Protein AF-A0A350M1P4-F1 (afdb_monomer_lite)

pLDDT: mean 88.61, std 11.08, range [45.41, 98.56]

Structure (mmCIF, N/CA/C/O backbone):
data_AF-A0A350M1P4-F1
#
_entry.id   AF-A0A350M1P4-F1
#
loop_
_atom_site.group_PDB
_atom_site.id
_atom_site.type_symbol
_atom_site.label_atom_id
_atom_site.label_alt_id
_atom_site.label_comp_id
_atom_site.label_asym_id
_atom_site.label_entity_id
_atom_site.label_seq_id
_atom_site.pdbx_PDB_ins_code
_atom_site.Cartn_x
_atom_site.Cartn_y
_atom_site.Cartn_z
_atom_site.occupancy
_atom_site.B_iso_or_equiv
_atom_site.auth_seq_id
_atom_site.auth_comp_id
_atom_site.auth_asym_id
_atom_site.auth_atom_id
_atom_site.pdbx_PDB_model_num
ATOM 1 N N . MET A 1 1 ? 15.632 -6.776 -37.056 1.00 67.50 1 MET A N 1
ATOM 2 C CA . MET A 1 1 ? 14.590 -5.962 -36.383 1.00 67.50 1 MET A CA 1
ATOM 3 C C . MET A 1 1 ? 13.930 -6.686 -35.204 1.00 67.50 1 MET A C 1
ATOM 5 O O . MET A 1 1 ? 13.922 -6.115 -34.126 1.00 67.50 1 MET A O 1
ATOM 9 N N . LYS A 1 2 ? 13.467 -7.943 -35.340 1.00 67.25 2 LYS A N 1
ATOM 10 C CA . LYS A 1 2 ? 12.842 -8.720 -34.238 1.00 67.25 2 LYS A CA 1
ATOM 11 C C . LYS A 1 2 ? 13.692 -8.813 -32.951 1.00 67.25 2 LYS A C 1
ATOM 13 O O . LYS A 1 2 ? 13.168 -8.578 -31.872 1.00 67.25 2 LYS A O 1
ATOM 18 N N . ASN A 1 3 ? 15.002 -9.051 -33.066 1.00 73.50 3 ASN A N 1
ATOM 19 C CA . ASN A 1 3 ? 15.900 -9.171 -31.902 1.00 73.50 3 ASN A CA 1
ATOM 20 C C . ASN A 1 3 ? 16.092 -7.850 -31.135 1.00 73.50 3 ASN A C 1
ATOM 22 O O . ASN A 1 3 ? 16.223 -7.868 -29.919 1.00 73.50 3 ASN A O 1
ATOM 26 N N . LEU A 1 4 ? 16.065 -6.708 -31.828 1.00 80.88 4 LEU A N 1
ATOM 27 C CA . LEU A 1 4 ? 16.188 -5.390 -31.197 1.00 80.88 4 LEU A CA 1
ATOM 28 C C . LEU A 1 4 ? 14.945 -5.063 -30.354 1.00 80.88 4 LEU A C 1
ATOM 30 O O . LEU A 1 4 ? 15.059 -4.525 -29.259 1.00 80.88 4 LEU A O 1
ATOM 34 N N . LEU A 1 5 ? 13.767 -5.452 -30.850 1.00 85.00 5 LEU A N 1
ATOM 35 C CA . LEU A 1 5 ? 12.487 -5.266 -30.168 1.00 85.00 5 LEU A CA 1
ATOM 36 C C . LEU A 1 5 ? 12.413 -6.116 -28.886 1.00 85.00 5 LEU A C 1
ATOM 38 O O . LEU A 1 5 ? 12.012 -5.618 -27.842 1.00 85.00 5 LEU A O 1
ATOM 42 N N . VAL A 1 6 ? 12.887 -7.366 -28.932 1.00 85.00 6 VAL A N 1
ATOM 43 C CA . VAL A 1 6 ? 12.955 -8.244 -27.748 1.00 85.00 6 VAL A CA 1
ATOM 44 C C . VAL A 1 6 ? 13.906 -7.688 -26.683 1.00 85.00 6 VAL A C 1
ATOM 46 O O . VAL A 1 6 ? 13.555 -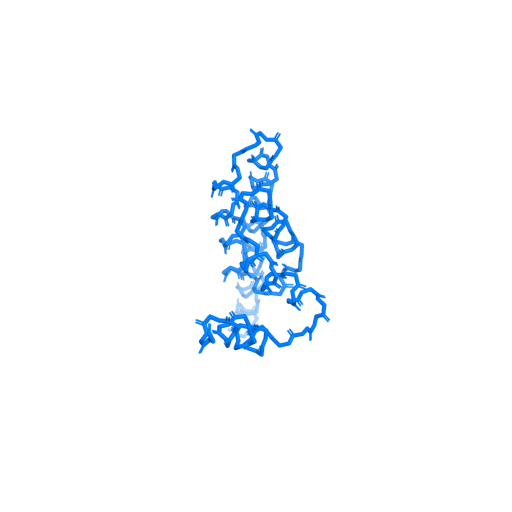7.666 -25.508 1.00 85.00 6 VAL A O 1
ATOM 49 N N . ILE A 1 7 ? 15.078 -7.181 -27.077 1.00 83.69 7 ILE A N 1
ATOM 50 C CA . ILE A 1 7 ? 16.028 -6.563 -26.139 1.00 83.69 7 ILE A CA 1
ATOM 51 C C . ILE A 1 7 ? 15.422 -5.306 -25.496 1.00 83.69 7 ILE A C 1
ATOM 53 O O . ILE A 1 7 ? 15.530 -5.133 -24.285 1.00 83.69 7 ILE A O 1
ATOM 57 N N . ALA A 1 8 ? 14.727 -4.465 -26.268 1.00 82.06 8 ALA A N 1
ATOM 58 C CA . ALA A 1 8 ? 14.047 -3.285 -25.736 1.00 82.06 8 ALA A CA 1
ATOM 59 C C . ALA A 1 8 ? 12.943 -3.643 -24.722 1.00 82.06 8 ALA A C 1
ATOM 61 O O . ALA A 1 8 ? 12.824 -2.982 -23.692 1.00 82.06 8 ALA A O 1
ATOM 62 N N . LEU A 1 9 ? 12.177 -4.715 -24.959 1.00 83.31 9 LEU A N 1
ATOM 63 C CA . LEU A 1 9 ? 11.171 -5.212 -24.009 1.00 83.31 9 LEU A CA 1
ATOM 64 C C . LEU A 1 9 ? 11.802 -5.731 -22.710 1.00 83.31 9 LEU A C 1
ATOM 66 O O . LEU A 1 9 ? 11.300 -5.462 -21.623 1.00 83.31 9 LEU A O 1
ATOM 70 N N . ILE A 1 10 ? 12.931 -6.435 -22.803 1.00 80.12 10 ILE A N 1
ATOM 71 C CA . ILE A 1 10 ? 13.646 -6.916 -21.615 1.00 80.12 10 ILE A CA 1
ATOM 72 C C . ILE A 1 10 ? 14.178 -5.729 -20.804 1.00 80.12 10 ILE A C 1
ATOM 74 O O . ILE A 1 10 ? 13.935 -5.666 -19.602 1.00 80.12 10 ILE A O 1
ATOM 78 N N . LEU A 1 11 ? 14.830 -4.759 -21.452 1.00 76.31 11 LEU A N 1
ATOM 79 C CA . LEU A 1 11 ? 15.383 -3.574 -20.787 1.00 76.31 11 LEU A CA 1
ATOM 80 C C . LEU A 1 11 ? 14.303 -2.703 -20.142 1.00 76.31 11 LEU A C 1
ATOM 82 O O . LEU A 1 11 ? 14.478 -2.256 -19.014 1.00 76.31 11 LEU A O 1
ATOM 86 N N . THR A 1 12 ? 13.175 -2.498 -20.823 1.00 75.88 12 THR A N 1
ATOM 87 C CA . THR A 1 12 ? 12.040 -1.750 -20.259 1.00 75.88 12 THR A CA 1
ATOM 88 C C . THR A 1 12 ? 11.406 -2.494 -19.089 1.00 75.88 12 THR A C 1
ATOM 90 O O . THR A 1 12 ? 11.160 -1.881 -18.057 1.00 75.88 12 THR A O 1
ATOM 93 N N . SER A 1 13 ? 11.234 -3.818 -19.183 1.00 73.88 13 SER A N 1
ATOM 94 C CA . SER A 1 13 ? 10.755 -4.620 -18.049 1.00 73.88 13 SER A CA 1
ATOM 95 C C . SER A 1 13 ? 11.720 -4.591 -16.858 1.00 73.88 13 SER A C 1
ATOM 97 O O . SER A 1 13 ? 11.286 -4.607 -15.713 1.00 73.88 13 SER A O 1
ATOM 99 N N . TYR A 1 14 ? 13.030 -4.531 -17.112 1.00 74.25 14 TYR A N 1
ATOM 100 C CA . TYR A 1 14 ? 14.051 -4.440 -16.073 1.00 74.25 14 TYR A CA 1
ATOM 101 C C . TYR A 1 14 ? 14.053 -3.061 -15.406 1.00 74.25 14 TYR A C 1
ATOM 103 O O . TYR A 1 14 ? 14.061 -2.975 -14.183 1.00 74.25 14 TYR A O 1
ATOM 111 N N . ALA A 1 15 ? 13.983 -1.988 -16.197 1.00 73.06 15 ALA A N 1
ATOM 112 C CA . ALA A 1 15 ? 13.881 -0.624 -15.688 1.00 73.06 15 ALA A CA 1
ATOM 113 C C . ALA A 1 15 ? 12.605 -0.419 -14.857 1.00 73.06 15 ALA A C 1
ATOM 115 O O . ALA A 1 15 ? 12.667 0.177 -13.786 1.00 73.06 15 ALA A O 1
ATOM 116 N N . LEU A 1 16 ? 11.473 -0.970 -15.312 1.00 73.94 16 LEU A N 1
ATOM 117 C CA . LEU A 1 16 ? 10.212 -0.920 -14.575 1.00 73.94 16 LEU A CA 1
ATOM 118 C C . LEU A 1 16 ? 10.308 -1.678 -13.242 1.00 73.94 16 LEU A C 1
ATOM 120 O O . LEU A 1 16 ? 9.894 -1.148 -12.217 1.00 73.94 16 LEU A O 1
ATOM 124 N N . ARG A 1 17 ? 10.928 -2.869 -13.233 1.00 74.00 17 ARG A N 1
ATOM 125 C CA . ARG A 1 17 ? 11.175 -3.636 -11.998 1.00 74.00 17 ARG A CA 1
ATOM 126 C C . ARG A 1 17 ? 12.064 -2.883 -11.008 1.00 74.00 17 ARG A C 1
ATOM 128 O O . ARG A 1 17 ? 11.715 -2.785 -9.837 1.00 74.00 17 ARG A O 1
ATOM 135 N N . ALA A 1 18 ? 13.171 -2.313 -11.479 1.00 75.38 18 ALA A N 1
ATOM 136 C CA . ALA A 1 18 ? 14.071 -1.531 -10.633 1.00 75.38 18 ALA A CA 1
ATOM 137 C C . ALA A 1 18 ? 13.361 -0.309 -10.021 1.00 75.38 18 ALA A C 1
ATOM 139 O O . ALA A 1 18 ? 13.567 0.008 -8.853 1.00 75.38 18 ALA A O 1
ATOM 140 N N . GLN A 1 19 ? 12.477 0.342 -10.784 1.00 81.50 19 GLN A N 1
ATOM 141 C CA . GLN A 1 19 ? 11.665 1.447 -10.280 1.00 81.50 19 GLN A CA 1
ATOM 142 C C . GLN A 1 19 ? 10.652 0.993 -9.218 1.00 81.50 19 GLN A C 1
ATOM 144 O O . GLN A 1 19 ? 10.490 1.667 -8.205 1.00 81.50 19 GLN A O 1
ATOM 149 N N . THR A 1 20 ? 9.999 -0.159 -9.402 1.00 85.88 20 THR A N 1
ATOM 150 C CA . THR A 1 20 ? 9.095 -0.712 -8.380 1.00 85.88 20 THR A CA 1
ATOM 151 C C . THR A 1 20 ? 9.819 -1.152 -7.109 1.00 85.88 20 THR A C 1
ATOM 153 O O . THR A 1 20 ? 9.257 -1.013 -6.028 1.00 85.88 20 THR A O 1
ATOM 156 N N . GLU A 1 21 ? 11.059 -1.643 -7.203 1.00 88.56 21 GLU A N 1
ATOM 157 C CA . GLU A 1 21 ? 11.872 -1.983 -6.025 1.00 88.56 21 GLU A CA 1
ATOM 158 C C . GLU A 1 21 ? 12.251 -0.739 -5.209 1.00 88.56 21 GLU A C 1
ATOM 160 O O . GLU A 1 21 ? 12.184 -0.767 -3.980 1.00 88.56 21 GLU A O 1
ATOM 165 N N . ASP A 1 22 ? 12.595 0.369 -5.870 1.00 92.31 22 ASP A N 1
ATOM 166 C CA . ASP A 1 22 ? 12.882 1.640 -5.193 1.00 92.31 22 ASP A CA 1
ATOM 167 C C . ASP A 1 22 ? 11.638 2.189 -4.473 1.00 92.31 22 ASP A C 1
ATOM 169 O O . ASP A 1 22 ? 11.697 2.539 -3.293 1.00 92.31 22 ASP A O 1
ATOM 173 N N . LEU A 1 23 ? 10.479 2.149 -5.141 1.00 95.69 23 LEU A N 1
ATOM 174 C CA . LEU A 1 23 ? 9.191 2.517 -4.545 1.00 95.69 23 LEU A CA 1
ATOM 175 C C . LEU A 1 23 ? 8.816 1.620 -3.356 1.00 95.69 23 LEU A C 1
ATOM 177 O O . LEU A 1 23 ? 8.314 2.122 -2.352 1.00 95.69 23 LEU A O 1
ATOM 181 N N . MET A 1 24 ? 9.092 0.314 -3.429 1.00 96.94 24 MET A N 1
ATOM 182 C CA . MET A 1 24 ? 8.887 -0.605 -2.302 1.00 96.94 24 MET A CA 1
ATOM 183 C C . MET A 1 24 ? 9.746 -0.212 -1.098 1.00 96.94 24 MET A C 1
ATOM 185 O O . MET A 1 24 ? 9.218 -0.046 -0.001 1.00 96.94 24 MET A O 1
ATOM 189 N N . ASN A 1 25 ? 11.045 0.024 -1.304 1.00 96.81 25 ASN A N 1
ATOM 190 C CA . ASN A 1 25 ? 11.945 0.448 -0.228 1.00 96.81 25 ASN A CA 1
ATOM 191 C C . ASN A 1 25 ? 11.527 1.800 0.373 1.00 96.81 25 ASN A C 1
ATOM 193 O O . ASN A 1 25 ? 11.613 2.003 1.588 1.00 96.81 25 ASN A O 1
ATOM 197 N N . GLN A 1 26 ? 11.068 2.734 -0.466 1.00 97.69 26 GLN A N 1
ATOM 198 C CA . GLN A 1 26 ? 10.528 4.010 -0.008 1.00 97.69 26 GLN A CA 1
ATOM 199 C C . GLN A 1 26 ? 9.285 3.799 0.867 1.00 97.69 26 GLN A C 1
ATOM 201 O O . GLN A 1 26 ? 9.233 4.337 1.976 1.00 97.69 26 GLN A O 1
ATOM 206 N N . ALA A 1 27 ? 8.321 3.001 0.405 1.00 97.56 27 ALA A N 1
ATOM 207 C CA . ALA A 1 27 ? 7.088 2.725 1.133 1.00 97.56 27 ALA A CA 1
ATOM 208 C C . ALA A 1 27 ? 7.357 2.009 2.469 1.00 97.56 27 ALA A C 1
ATOM 210 O O . ALA A 1 27 ? 6.786 2.384 3.494 1.00 97.56 27 ALA A O 1
ATOM 211 N N . ASP A 1 28 ? 8.279 1.043 2.500 1.00 97.81 28 ASP A N 1
ATOM 212 C CA . ASP A 1 28 ? 8.699 0.358 3.730 1.00 97.81 28 ASP A CA 1
ATOM 213 C C . ASP A 1 28 ? 9.334 1.339 4.735 1.00 97.81 28 ASP A C 1
ATOM 215 O O . ASP A 1 28 ? 9.045 1.312 5.936 1.00 97.81 28 ASP A O 1
ATOM 219 N N . ASN A 1 29 ? 10.164 2.268 4.255 1.00 98.31 29 ASN A N 1
ATOM 220 C CA . ASN A 1 29 ? 10.766 3.307 5.089 1.00 98.31 29 ASN A CA 1
ATOM 221 C C . ASN A 1 29 ? 9.709 4.278 5.644 1.00 98.31 29 ASN A C 1
ATOM 223 O O . ASN A 1 29 ? 9.747 4.611 6.830 1.00 98.31 29 ASN A O 1
ATOM 227 N N . GLU A 1 30 ? 8.749 4.708 4.823 1.00 98.38 30 GLU A N 1
ATOM 228 C CA . GLU A 1 30 ? 7.606 5.527 5.251 1.00 98.38 30 GLU A CA 1
ATOM 229 C C . GLU A 1 30 ? 6.769 4.801 6.313 1.00 98.38 30 GLU A C 1
ATOM 231 O O . GLU A 1 30 ? 6.455 5.383 7.356 1.00 98.38 30 GLU A O 1
ATOM 236 N N . PHE A 1 31 ? 6.485 3.512 6.100 1.00 97.88 31 PHE A N 1
ATOM 237 C CA . PHE A 1 31 ? 5.766 2.664 7.049 1.00 97.88 31 PHE A CA 1
ATOM 238 C C . PHE A 1 31 ? 6.504 2.576 8.389 1.00 97.88 31 PHE A C 1
ATOM 240 O O . PHE A 1 31 ? 5.907 2.804 9.441 1.00 97.88 31 PHE A O 1
ATOM 247 N N . SER A 1 32 ? 7.819 2.328 8.371 1.00 97.94 32 SER A N 1
ATOM 248 C CA . SER A 1 32 ? 8.632 2.238 9.595 1.00 97.94 32 SER A CA 1
ATOM 249 C C . SER A 1 32 ? 8.681 3.550 10.392 1.00 97.94 32 SER A C 1
ATOM 251 O O . SER A 1 32 ? 8.841 3.535 11.612 1.00 97.94 32 SER A O 1
ATOM 253 N N . LYS A 1 33 ? 8.490 4.691 9.718 1.00 98.25 33 LYS A N 1
ATOM 254 C CA . LYS A 1 33 ? 8.396 6.030 10.322 1.00 98.25 33 LYS A CA 1
ATOM 255 C C . LYS A 1 33 ? 6.981 6.397 10.775 1.00 98.25 33 LYS A C 1
ATOM 257 O O . LYS A 1 33 ? 6.776 7.507 11.263 1.00 98.25 33 LYS A O 1
ATOM 262 N N . GLY A 1 34 ? 6.002 5.511 10.589 1.00 97.50 34 GLY A N 1
ATOM 263 C CA . GLY A 1 34 ? 4.596 5.773 10.895 1.00 97.50 34 GLY A CA 1
ATOM 264 C C . GLY A 1 34 ? 3.915 6.747 9.929 1.00 97.50 34 GLY A C 1
ATOM 265 O O . GLY A 1 34 ? 2.847 7.273 10.233 1.00 97.50 34 GLY A O 1
ATOM 266 N N . GLN A 1 35 ? 4.510 7.007 8.762 1.00 98.25 35 GLN A N 1
ATOM 267 C CA . GLN A 1 35 ? 3.961 7.892 7.730 1.00 98.25 35 GLN A CA 1
ATOM 268 C C . GLN A 1 35 ? 2.947 7.134 6.865 1.00 98.25 35 GLN A C 1
ATOM 270 O O . GLN A 1 35 ? 3.079 7.055 5.645 1.00 98.25 35 GLN A O 1
ATOM 275 N N . TYR A 1 36 ? 1.940 6.539 7.507 1.00 97.56 36 TYR A N 1
ATOM 276 C CA . TYR A 1 36 ? 1.062 5.553 6.876 1.00 97.56 36 TYR A CA 1
ATOM 277 C C . TYR A 1 36 ? 0.308 6.098 5.661 1.00 97.56 36 TYR A C 1
ATOM 279 O O . TYR A 1 36 ? 0.169 5.382 4.677 1.00 97.56 36 TYR A O 1
ATOM 287 N N . GLU A 1 37 ? -0.116 7.364 5.687 1.00 97.50 37 GLU A N 1
ATOM 288 C CA . GLU A 1 37 ? -0.801 7.991 4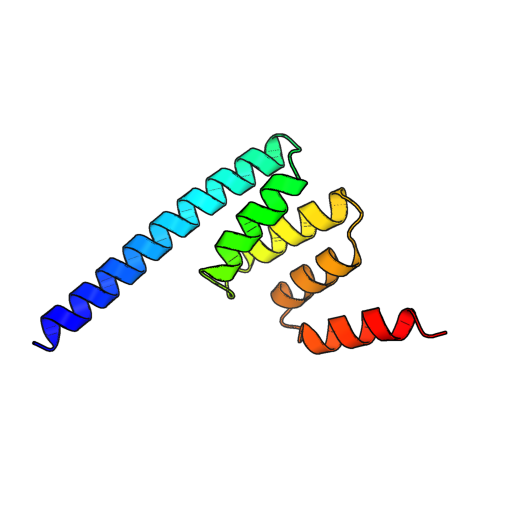.547 1.00 97.50 37 GLU A CA 1
ATOM 289 C C . GLU A 1 37 ? 0.100 8.135 3.317 1.00 97.50 37 GLU A C 1
ATOM 291 O O . GLU A 1 37 ? -0.343 7.873 2.202 1.00 97.50 37 GLU A O 1
ATOM 296 N N . ASN A 1 38 ? 1.378 8.475 3.511 1.00 97.12 38 ASN A N 1
ATOM 297 C CA . ASN A 1 38 ? 2.340 8.513 2.411 1.00 97.12 38 ASN A CA 1
ATOM 298 C C . ASN A 1 38 ? 2.610 7.097 1.897 1.00 97.12 38 ASN A C 1
ATOM 300 O O . ASN A 1 38 ? 2.507 6.861 0.698 1.00 97.12 38 ASN A O 1
ATOM 304 N N . CYS A 1 39 ? 2.835 6.136 2.802 1.00 96.19 39 CYS A N 1
ATOM 305 C CA . CYS A 1 39 ? 3.126 4.764 2.389 1.00 96.19 39 CYS A CA 1
ATOM 306 C C . CYS A 1 39 ? 1.948 4.128 1.635 1.00 96.19 39 CYS A C 1
ATOM 308 O O . CYS A 1 39 ? 2.166 3.381 0.688 1.00 96.19 39 CYS A O 1
ATOM 310 N N . ILE A 1 40 ? 0.698 4.471 1.980 1.00 98.56 40 ILE A N 1
ATOM 311 C CA . ILE A 1 40 ? -0.492 4.029 1.242 1.00 98.56 40 ILE A CA 1
ATOM 312 C C . ILE A 1 40 ? -0.424 4.480 -0.222 1.00 98.56 40 ILE A C 1
ATOM 314 O O . ILE A 1 40 ? -0.710 3.687 -1.123 1.00 98.56 40 ILE A O 1
ATOM 318 N N . LEU A 1 41 ? -0.040 5.738 -0.460 1.00 97.94 41 LEU A N 1
ATOM 319 C CA . LEU A 1 41 ? 0.120 6.284 -1.808 1.00 97.94 41 LEU A CA 1
ATOM 320 C C . LEU A 1 41 ? 1.282 5.603 -2.539 1.00 97.94 41 LEU A C 1
ATOM 322 O O . LEU A 1 41 ? 1.107 5.163 -3.674 1.00 97.94 41 LEU A O 1
ATOM 326 N N . THR A 1 42 ? 2.431 5.452 -1.880 1.00 98.00 42 THR A N 1
ATOM 3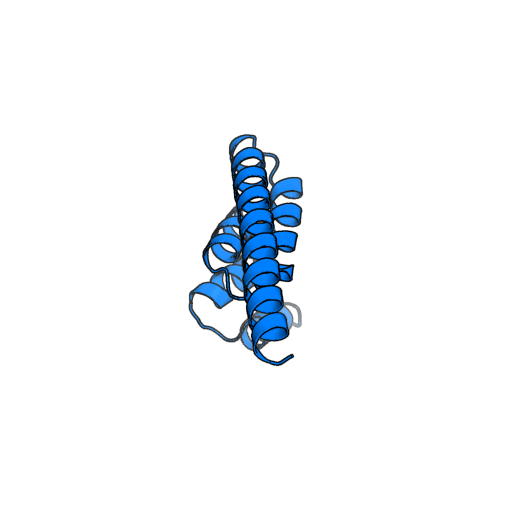27 C CA . THR A 1 42 ? 3.637 4.854 -2.470 1.00 98.00 42 THR A CA 1
ATOM 328 C C . THR A 1 42 ? 3.427 3.376 -2.822 1.00 98.00 42 THR A C 1
ATOM 330 O O . THR A 1 42 ? 3.727 2.962 -3.941 1.00 98.00 42 THR A O 1
ATOM 333 N N . TYR A 1 43 ? 2.802 2.576 -1.948 1.00 98.19 43 TYR A N 1
ATOM 334 C CA . TYR A 1 43 ? 2.386 1.211 -2.301 1.00 98.19 43 TYR A CA 1
ATOM 335 C C . TYR A 1 43 ? 1.353 1.192 -3.429 1.00 98.19 43 TYR A C 1
ATOM 337 O O . TYR A 1 43 ? 1.354 0.276 -4.249 1.00 98.19 43 TYR A O 1
ATOM 345 N N . GLY A 1 44 ? 0.484 2.204 -3.503 1.00 97.44 44 GLY A N 1
ATOM 346 C CA . GLY A 1 44 ? -0.426 2.377 -4.631 1.00 97.44 44 GLY A CA 1
ATOM 347 C C . GLY A 1 44 ? 0.304 2.502 -5.962 1.00 97.44 44 GLY A C 1
ATOM 348 O O . GLY A 1 44 ? -0.080 1.828 -6.911 1.00 97.44 44 GLY A O 1
ATOM 349 N N . GLN A 1 45 ? 1.399 3.257 -6.011 1.00 95.81 45 GLN A N 1
ATOM 350 C CA . GLN A 1 45 ? 2.228 3.377 -7.213 1.00 95.81 45 GLN A CA 1
ATOM 351 C C . GLN A 1 45 ? 2.892 2.047 -7.599 1.00 95.81 45 GLN A C 1
ATOM 353 O O . GLN A 1 45 ? 2.973 1.723 -8.783 1.00 95.81 45 GLN A O 1
ATOM 358 N N . VAL A 1 46 ? 3.318 1.241 -6.618 1.00 95.94 46 VAL A N 1
ATOM 359 C CA . VAL A 1 46 ? 3.828 -0.117 -6.885 1.00 95.94 46 VAL A CA 1
ATOM 360 C C . VAL A 1 46 ? 2.741 -0.989 -7.514 1.00 95.94 46 VAL A C 1
ATOM 362 O O . VAL A 1 46 ? 3.007 -1.670 -8.499 1.00 95.94 46 VAL A O 1
ATOM 365 N N . ILE A 1 47 ? 1.516 -0.938 -6.986 1.00 94.94 47 ILE A N 1
ATOM 366 C CA . ILE A 1 47 ? 0.369 -1.712 -7.488 1.00 94.94 47 ILE A CA 1
ATOM 367 C C . ILE A 1 47 ? -0.083 -1.226 -8.873 1.00 94.94 47 ILE A C 1
ATOM 369 O O . ILE A 1 47 ? -0.496 -2.031 -9.700 1.00 94.94 47 ILE A O 1
ATOM 373 N N . GLU A 1 48 ? 0.002 0.073 -9.164 1.00 92.31 48 GLU A N 1
ATOM 374 C CA . GLU A 1 48 ? -0.273 0.605 -10.506 1.00 92.31 48 GLU A CA 1
ATOM 375 C C . GLU A 1 48 ? 0.718 0.069 -11.550 1.00 92.31 48 GLU A C 1
ATOM 377 O O . GLU A 1 48 ? 0.328 -0.217 -12.684 1.00 92.31 48 GLU A O 1
ATOM 382 N N . ALA A 1 49 ? 1.988 -0.093 -11.168 1.00 89.88 49 ALA A N 1
ATOM 383 C CA . ALA A 1 49 ? 3.029 -0.635 -12.036 1.00 89.88 49 ALA A CA 1
ATOM 384 C C . ALA A 1 49 ? 2.985 -2.172 -12.143 1.00 89.88 49 ALA A C 1
ATOM 386 O O . ALA A 1 49 ? 3.201 -2.719 -13.227 1.00 89.88 49 ALA A O 1
ATOM 387 N N . ASP A 1 50 ? 2.696 -2.862 -11.039 1.00 89.12 50 ASP A N 1
ATOM 388 C CA . ASP A 1 50 ? 2.515 -4.312 -10.962 1.00 89.12 50 ASP A CA 1
ATOM 389 C C . ASP A 1 50 ? 1.277 -4.662 -10.115 1.00 89.12 50 ASP A C 1
ATOM 391 O O . ASP A 1 50 ? 1.381 -4.882 -8.902 1.00 89.12 50 ASP A O 1
ATOM 395 N N . PRO A 1 51 ? 0.096 -4.785 -10.751 1.00 90.31 51 PRO A N 1
ATOM 396 C CA . PRO A 1 51 ? -1.142 -5.148 -10.059 1.00 90.31 51 PRO A CA 1
ATOM 397 C C . PRO A 1 51 ? -1.119 -6.541 -9.415 1.00 90.31 51 PRO A C 1
ATOM 399 O O . PRO A 1 51 ? -2.024 -6.883 -8.658 1.00 90.31 51 PRO A O 1
ATOM 402 N N . GLY A 1 52 ? -0.131 -7.378 -9.753 1.00 90.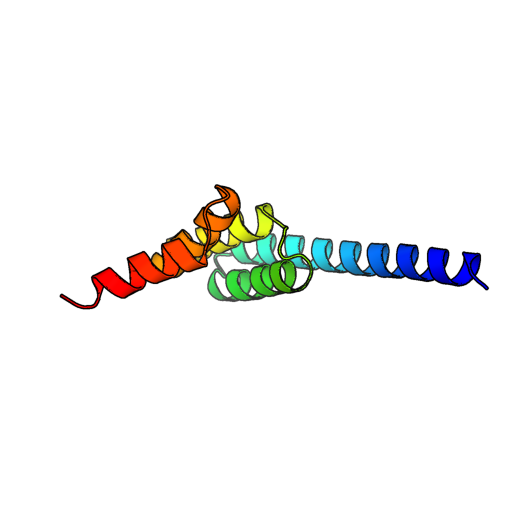56 52 GLY A N 1
ATOM 403 C CA . GLY A 1 52 ? 0.065 -8.706 -9.177 1.00 90.56 52 GLY A CA 1
ATOM 404 C C . GLY A 1 52 ? 0.992 -8.717 -7.962 1.00 90.56 52 GLY A C 1
ATOM 405 O O . GLY A 1 52 ? 1.221 -9.788 -7.394 1.00 90.56 52 GLY A O 1
ATOM 406 N N . ASN A 1 53 ? 1.532 -7.565 -7.549 1.00 93.06 53 ASN A N 1
ATOM 407 C CA . ASN A 1 53 ? 2.457 -7.486 -6.428 1.00 93.06 53 ASN A CA 1
ATOM 408 C C . ASN A 1 53 ? 1.724 -7.700 -5.096 1.00 93.06 53 ASN A C 1
ATOM 410 O O . ASN A 1 53 ? 1.274 -6.766 -4.428 1.00 93.06 53 ASN A O 1
ATOM 414 N N . LEU A 1 54 ? 1.619 -8.969 -4.697 1.00 94.56 54 LEU A N 1
ATOM 415 C CA . LEU A 1 54 ? 0.926 -9.372 -3.475 1.00 94.56 54 LEU A CA 1
ATOM 416 C C . LEU A 1 54 ? 1.530 -8.719 -2.229 1.00 94.56 54 LEU A C 1
ATOM 418 O O . LEU A 1 54 ? 0.793 -8.393 -1.305 1.00 94.56 54 LEU A O 1
ATOM 422 N N . ASN A 1 55 ? 2.847 -8.494 -2.203 1.00 95.75 55 ASN A N 1
ATOM 423 C CA . ASN A 1 55 ? 3.494 -7.857 -1.061 1.00 95.75 55 ASN A CA 1
ATOM 424 C C . ASN A 1 55 ? 3.038 -6.399 -0.906 1.00 95.75 55 ASN A C 1
ATOM 426 O O . ASN A 1 55 ? 2.691 -5.986 0.195 1.00 95.75 55 ASN A O 1
ATOM 430 N N . ALA A 1 56 ? 2.947 -5.643 -2.004 1.00 96.62 56 ALA A N 1
ATOM 431 C CA . ALA A 1 56 ? 2.427 -4.278 -1.971 1.00 96.62 56 ALA A CA 1
ATOM 432 C C . ALA A 1 56 ? 0.965 -4.229 -1.487 1.00 96.62 56 ALA A C 1
ATOM 434 O O . ALA A 1 56 ? 0.619 -3.367 -0.680 1.00 96.62 56 ALA A O 1
ATOM 435 N N . HIS A 1 57 ? 0.125 -5.188 -1.896 1.00 97.56 57 HIS A N 1
ATOM 436 C CA . HIS A 1 57 ? -1.240 -5.315 -1.368 1.00 97.56 57 HIS A CA 1
ATOM 437 C C . HIS A 1 57 ? -1.262 -5.620 0.137 1.00 97.56 57 HIS A C 1
ATOM 439 O O . HIS A 1 57 ? -1.995 -4.966 0.875 1.00 97.56 57 HIS A O 1
ATOM 445 N N . ILE A 1 58 ? -0.439 -6.559 0.620 1.00 97.69 58 ILE A N 1
ATOM 446 C CA . ILE A 1 58 ? -0.337 -6.868 2.057 1.00 97.69 58 ILE A CA 1
ATOM 447 C C . ILE A 1 58 ? 0.044 -5.609 2.841 1.00 97.69 58 ILE A C 1
ATOM 449 O O . ILE A 1 58 ? -0.644 -5.238 3.793 1.00 97.69 58 ILE A O 1
ATOM 453 N N . GLN A 1 59 ? 1.117 -4.937 2.429 1.00 98.19 59 GLN A N 1
ATOM 454 C CA . GLN A 1 59 ? 1.661 -3.804 3.169 1.00 98.19 59 GLN A CA 1
ATOM 455 C C . GLN A 1 59 ? 0.719 -2.591 3.145 1.00 98.19 59 GLN A C 1
ATOM 457 O O . GLN A 1 59 ? 0.506 -1.953 4.180 1.00 98.19 59 GLN A O 1
ATOM 462 N N . ARG A 1 60 ? 0.075 -2.307 2.003 1.00 98.44 60 ARG A N 1
ATOM 463 C CA . ARG A 1 60 ? -0.942 -1.250 1.914 1.00 98.44 60 ARG A CA 1
ATOM 464 C C . ARG A 1 60 ? -2.177 -1.578 2.750 1.00 98.44 60 ARG A C 1
ATOM 466 O O . ARG A 1 60 ? -2.666 -0.705 3.466 1.00 98.44 60 ARG A O 1
ATOM 473 N N . GLY A 1 61 ? -2.620 -2.837 2.749 1.00 98.12 61 GLY A N 1
ATOM 474 C CA . GLY A 1 61 ? -3.707 -3.314 3.604 1.00 98.12 61 GLY A CA 1
ATOM 475 C C . GLY A 1 61 ? -3.403 -3.144 5.096 1.00 98.12 61 GLY A C 1
ATOM 476 O O . GLY A 1 61 ? -4.260 -2.693 5.859 1.00 98.12 61 GLY A O 1
ATOM 477 N N . LEU A 1 62 ? -2.164 -3.413 5.521 1.00 98.38 62 LEU A N 1
ATOM 478 C CA . LEU A 1 62 ? -1.718 -3.154 6.893 1.00 98.38 62 LEU A CA 1
ATOM 479 C C . LEU A 1 62 ? -1.750 -1.658 7.228 1.00 98.38 62 LEU A C 1
ATOM 481 O O . LEU A 1 62 ? -2.277 -1.278 8.274 1.00 98.38 62 LEU A O 1
ATOM 485 N N . ALA A 1 63 ? -1.247 -0.800 6.340 1.00 98.44 63 ALA A N 1
ATOM 486 C CA . ALA A 1 63 ? -1.266 0.648 6.544 1.00 98.44 63 ALA A CA 1
ATOM 487 C C . ALA A 1 63 ? -2.701 1.205 6.619 1.00 98.44 63 ALA A C 1
ATOM 489 O O . ALA A 1 63 ? -3.012 2.032 7.483 1.00 98.44 63 ALA A O 1
ATOM 490 N N . TYR A 1 64 ? -3.604 0.702 5.773 1.00 98.56 64 TYR A N 1
ATOM 491 C CA . TYR A 1 64 ? -5.033 0.993 5.855 1.00 98.56 64 TYR A CA 1
ATOM 492 C C . TYR A 1 64 ? -5.635 0.541 7.190 1.00 98.56 64 TYR A C 1
ATOM 494 O O . TYR A 1 64 ? -6.354 1.308 7.828 1.00 98.56 64 TYR A O 1
ATOM 502 N N . SER A 1 65 ? -5.299 -0.660 7.668 1.00 98.12 65 SER A N 1
ATOM 503 C CA . SER A 1 65 ? -5.778 -1.154 8.963 1.00 98.12 65 SER A CA 1
ATOM 504 C C . SER A 1 65 ? -5.308 -0.278 10.127 1.00 98.12 65 SER A C 1
ATOM 506 O O . SER A 1 65 ? -6.095 0.011 11.025 1.00 98.12 65 SER A O 1
ATOM 508 N N . ILE A 1 66 ? -4.049 0.167 10.119 1.00 98.12 66 ILE A N 1
ATOM 509 C CA . ILE A 1 66 ? -3.493 1.026 11.178 1.00 98.12 66 ILE A CA 1
ATOM 510 C C . ILE A 1 66 ? -4.167 2.404 1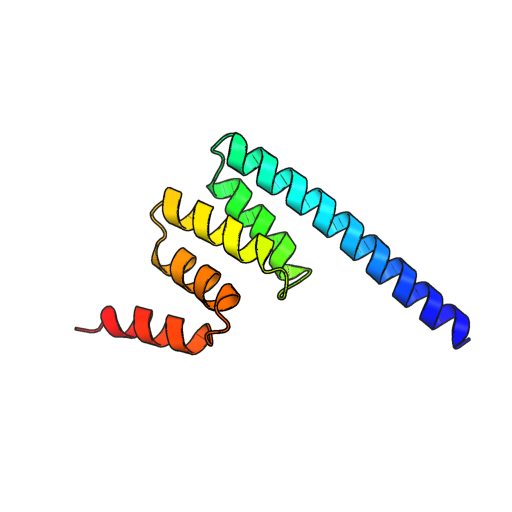1.187 1.00 98.12 66 ILE A C 1
ATOM 512 O O . ILE A 1 66 ? -4.405 2.975 12.249 1.00 98.12 66 ILE A O 1
ATOM 516 N N . THR A 1 67 ? -4.518 2.927 10.012 1.00 98.00 67 THR A N 1
ATOM 517 C CA . THR A 1 67 ? -5.204 4.222 9.858 1.00 98.00 67 THR A CA 1
ATOM 518 C C . THR A 1 67 ? -6.729 4.131 9.996 1.00 98.00 67 THR A C 1
ATOM 520 O O . THR A 1 67 ? -7.424 5.133 9.834 1.00 98.00 67 THR A O 1
ATOM 523 N N . GLY A 1 68 ? -7.274 2.951 10.317 1.00 97.19 68 GLY A N 1
ATOM 524 C CA . GLY A 1 68 ? -8.710 2.729 10.520 1.00 97.19 68 GLY A CA 1
ATOM 525 C C . GLY A 1 68 ? -9.536 2.610 9.232 1.00 97.19 68 GLY A C 1
ATOM 526 O O . GLY A 1 68 ? -10.766 2.550 9.286 1.00 97.19 68 GLY A O 1
ATOM 527 N N . LYS A 1 69 ? -8.886 2.541 8.068 1.00 97.75 69 LYS A N 1
ATOM 528 C CA . LYS A 1 69 ? -9.497 2.377 6.738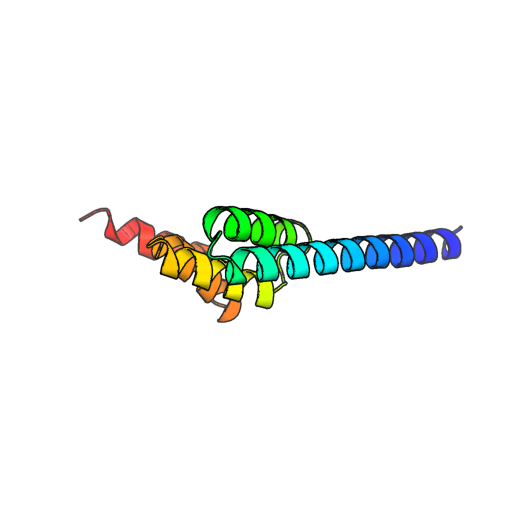 1.00 97.75 69 LYS A CA 1
ATOM 529 C C . LYS A 1 69 ? -9.752 0.897 6.442 1.00 97.75 69 LYS A C 1
ATOM 531 O O . LYS A 1 69 ? -9.206 0.299 5.519 1.00 97.75 69 LYS A O 1
ATOM 536 N N . TYR A 1 70 ? -10.556 0.261 7.292 1.00 95.81 70 TYR A N 1
ATOM 537 C CA . TYR A 1 70 ? -10.717 -1.196 7.284 1.00 95.81 70 TYR A CA 1
ATOM 538 C C . TYR A 1 70 ? -11.346 -1.740 5.996 1.00 95.81 70 TYR A C 1
ATOM 540 O O . TYR A 1 70 ? -11.040 -2.858 5.596 1.00 95.81 70 TYR A O 1
ATOM 548 N N . LYS A 1 71 ? -12.211 -0.967 5.328 1.00 94.81 71 LYS A N 1
ATOM 549 C CA . LYS A 1 71 ? -12.866 -1.406 4.085 1.00 94.81 71 LYS A CA 1
ATOM 550 C C . LYS A 1 71 ? -11.847 -1.553 2.958 1.00 94.81 71 LYS A C 1
ATOM 552 O O . LYS A 1 71 ? -11.844 -2.555 2.254 1.00 94.81 71 LYS A O 1
ATOM 557 N N . GLU A 1 72 ? -10.959 -0.580 2.839 1.00 96.06 72 GLU A N 1
ATOM 558 C CA . GLU A 1 72 ? -9.849 -0.561 1.898 1.00 96.06 72 GLU A CA 1
ATOM 559 C C . GLU A 1 72 ? -8.837 -1.667 2.224 1.00 96.06 72 GLU A C 1
ATOM 561 O O . GLU A 1 72 ? -8.422 -2.399 1.327 1.00 96.06 72 GLU A O 1
ATOM 566 N N . ALA A 1 73 ? -8.532 -1.875 3.512 1.00 97.19 73 ALA A N 1
ATOM 567 C CA . ALA A 1 73 ? -7.683 -2.981 3.955 1.00 97.19 73 ALA A CA 1
ATOM 568 C C . ALA A 1 73 ? -8.242 -4.353 3.543 1.00 97.19 73 ALA A C 1
ATOM 570 O O . ALA A 1 73 ? -7.505 -5.192 3.030 1.00 97.19 73 ALA A O 1
ATOM 571 N N . ILE A 1 74 ? -9.549 -4.581 3.725 1.00 95.44 74 ILE A N 1
ATOM 572 C CA . ILE A 1 74 ? -10.209 -5.834 3.327 1.00 95.44 74 ILE A CA 1
ATOM 573 C C . ILE A 1 74 ? -10.090 -6.059 1.817 1.00 95.44 74 ILE A C 1
ATOM 575 O O . ILE A 1 74 ? -9.814 -7.180 1.389 1.00 95.44 74 ILE A O 1
ATOM 579 N N . VAL A 1 75 ? -10.264 -5.010 1.008 1.00 94.56 75 VAL A N 1
ATOM 580 C CA . VAL A 1 75 ? -10.095 -5.107 -0.448 1.00 94.56 75 VAL A CA 1
ATOM 581 C C . VAL A 1 75 ? -8.669 -5.538 -0.796 1.00 94.56 75 VAL A C 1
ATOM 583 O O . VAL A 1 75 ? -8.498 -6.492 -1.555 1.00 94.56 75 VAL A O 1
ATOM 586 N N . ASP A 1 76 ? -7.651 -4.916 -0.204 1.00 96.56 76 ASP A N 1
ATOM 587 C CA . ASP A 1 76 ? -6.256 -5.288 -0.457 1.00 96.56 76 ASP A CA 1
ATOM 588 C C . ASP A 1 76 ? -5.921 -6.710 0.017 1.00 96.56 76 ASP A C 1
ATOM 590 O O . ASP A 1 76 ? -5.300 -7.477 -0.718 1.00 96.56 76 ASP A O 1
ATOM 594 N N . PHE A 1 77 ? -6.391 -7.129 1.193 1.00 95.88 77 PHE A N 1
ATOM 595 C CA . PHE A 1 77 ? -6.180 -8.504 1.656 1.00 95.88 77 PHE A CA 1
ATOM 596 C C . PHE A 1 77 ? -6.933 -9.535 0.808 1.00 95.88 77 PHE A C 1
ATOM 598 O O . PHE A 1 77 ? -6.452 -10.655 0.628 1.00 95.88 77 PHE A O 1
ATOM 605 N N . SER A 1 78 ? -8.082 -9.171 0.234 1.00 93.62 78 SER A N 1
ATOM 606 C CA . SER A 1 78 ? -8.841 -10.070 -0.639 1.00 93.62 78 SER A CA 1
ATOM 607 C C . SER A 1 78 ? -8.081 -10.437 -1.916 1.00 93.62 78 SER A C 1
ATOM 609 O O . SER A 1 78 ? -8.146 -11.594 -2.336 1.00 93.62 78 SER A O 1
ATOM 611 N N . MET A 1 79 ? -7.289 -9.505 -2.466 1.00 91.69 79 MET A N 1
ATOM 612 C CA . MET A 1 79 ? -6.396 -9.767 -3.601 1.00 91.69 79 MET A CA 1
ATOM 613 C C . MET A 1 79 ? -5.385 -10.870 -3.277 1.00 91.69 79 MET A C 1
ATOM 615 O O . MET A 1 79 ? -5.168 -11.776 -4.078 1.00 91.69 79 MET A O 1
ATOM 619 N N . VAL A 1 80 ? -4.809 -10.830 -2.074 1.00 90.81 80 VAL A N 1
ATOM 620 C CA . VAL A 1 80 ? -3.791 -11.785 -1.609 1.00 90.81 80 VAL A CA 1
ATOM 621 C C . VAL A 1 80 ? -4.375 -13.183 -1.420 1.00 90.81 80 VAL A C 1
ATOM 623 O O . VAL A 1 80 ? -3.723 -14.180 -1.721 1.00 90.81 80 VAL A O 1
ATOM 626 N N . LEU A 1 81 ? -5.622 -13.260 -0.956 1.00 89.00 81 LEU A N 1
ATOM 627 C CA . LEU A 1 81 ? -6.344 -14.518 -0.766 1.00 89.00 81 LEU A CA 1
ATOM 628 C C . LEU A 1 81 ? -6.909 -15.096 -2.075 1.00 89.00 81 LEU A C 1
ATOM 630 O O . LEU A 1 81 ? -7.497 -16.175 -2.057 1.00 89.00 81 LEU A O 1
ATOM 634 N N . GLY A 1 82 ? -6.745 -14.400 -3.206 1.00 86.19 82 GLY A N 1
ATOM 635 C CA . GLY A 1 82 ? -7.292 -14.818 -4.498 1.00 86.19 82 GLY A CA 1
ATOM 636 C C . GLY A 1 82 ? -8.814 -14.676 -4.598 1.00 86.19 82 GLY A C 1
ATOM 637 O O . GLY A 1 82 ? -9.435 -15.262 -5.487 1.00 86.19 82 GLY A O 1
ATOM 638 N N . ASN A 1 83 ? -9.427 -13.899 -3.704 1.00 79.00 83 ASN A N 1
ATOM 639 C CA . ASN A 1 83 ? -10.846 -13.580 -3.775 1.00 79.00 83 ASN A CA 1
ATOM 640 C C . ASN A 1 83 ? -11.077 -12.489 -4.827 1.00 79.00 83 ASN A C 1
ATOM 642 O O . ASN A 1 83 ? -10.220 -11.639 -5.054 1.00 79.00 83 ASN A O 1
ATOM 646 N N . ARG A 1 84 ? -12.249 -12.489 -5.476 1.00 76.56 84 ARG A N 1
ATOM 647 C CA . ARG A 1 84 ? -12.596 -11.444 -6.452 1.00 76.56 84 ARG A CA 1
ATOM 648 C C . ARG A 1 84 ? -12.800 -10.110 -5.718 1.00 76.56 84 ARG A C 1
ATOM 650 O O . ARG A 1 84 ? -13.774 -10.011 -4.971 1.00 76.56 84 ARG A O 1
ATOM 657 N N . PRO A 1 85 ? -11.978 -9.072 -5.953 1.00 78.56 85 PRO A N 1
ATOM 658 C CA . PRO A 1 85 ? -12.099 -7.810 -5.220 1.00 78.56 85 PRO A CA 1
ATOM 659 C C . PRO A 1 85 ? -13.441 -7.122 -5.452 1.00 78.56 85 PRO A C 1
ATOM 661 O O . PRO A 1 85 ? -13.993 -6.545 -4.527 1.00 78.56 85 PRO A O 1
ATOM 664 N N . GLU A 1 86 ? -13.997 -7.217 -6.663 1.00 79.69 86 GLU A N 1
ATOM 665 C CA . GLU A 1 86 ? -15.325 -6.682 -6.998 1.00 79.69 86 GLU A CA 1
ATOM 666 C C . GLU A 1 86 ? -16.432 -7.328 -6.153 1.00 79.69 86 GLU A C 1
ATOM 668 O O . GLU A 1 86 ? -17.326 -6.639 -5.664 1.00 79.69 86 GLU A O 1
ATOM 673 N N . LEU A 1 87 ? -16.353 -8.648 -5.942 1.00 81.25 87 LEU A N 1
ATOM 674 C CA . LEU A 1 87 ? -17.314 -9.370 -5.110 1.00 81.25 87 LEU A CA 1
ATOM 675 C C . LEU A 1 87 ? -17.252 -8.854 -3.669 1.00 81.25 87 LEU A C 1
ATOM 677 O O . LEU A 1 87 ? -18.275 -8.478 -3.104 1.00 81.25 87 LEU A O 1
ATOM 681 N N . VAL A 1 88 ? -16.041 -8.742 -3.124 1.00 84.75 88 VAL A N 1
ATOM 682 C CA . VAL A 1 88 ? -15.806 -8.219 -1.772 1.00 84.75 88 VAL A CA 1
ATOM 683 C C . VAL A 1 88 ? -16.257 -6.758 -1.654 1.00 84.75 88 VAL A C 1
ATOM 685 O O . VAL A 1 88 ? -16.908 -6.379 -0.683 1.00 84.75 88 VAL A O 1
ATOM 688 N N . GLN A 1 89 ? -15.990 -5.925 -2.663 1.00 82.75 89 GLN A N 1
ATOM 689 C CA . GLN A 1 89 ? -16.467 -4.540 -2.706 1.00 82.75 89 GLN A CA 1
ATOM 690 C C . GLN A 1 89 ? -17.999 -4.458 -2.717 1.00 82.75 89 GLN A C 1
ATOM 692 O O . GLN A 1 89 ? -18.566 -3.620 -2.013 1.00 82.75 89 GLN A O 1
ATOM 697 N N . SER A 1 90 ? -18.673 -5.326 -3.479 1.00 81.81 90 SER A N 1
ATOM 698 C CA . SER A 1 90 ? -20.137 -5.403 -3.523 1.00 81.81 90 SER A CA 1
ATOM 699 C C . SER A 1 90 ? -20.730 -5.779 -2.162 1.00 81.81 90 SER A C 1
ATOM 701 O O . SER A 1 90 ? -21.715 -5.173 -1.739 1.00 81.81 90 SER A O 1
ATOM 703 N N . GLU A 1 91 ? -20.127 -6.734 -1.452 1.00 81.00 91 GLU A N 1
ATOM 704 C CA . GLU A 1 91 ? -20.551 -7.142 -0.104 1.00 81.00 91 GLU A CA 1
ATOM 705 C C . GLU A 1 91 ? -20.402 -5.989 0.903 1.00 81.00 91 GLU A C 1
ATOM 707 O O . GLU A 1 91 ? -21.372 -5.600 1.557 1.00 81.00 91 GLU A O 1
ATOM 712 N N . ILE A 1 92 ? -19.234 -5.338 0.929 1.00 83.88 92 ILE A N 1
ATOM 713 C CA . ILE A 1 92 ? -18.950 -4.189 1.809 1.00 83.88 92 ILE A CA 1
ATOM 714 C C . ILE A 1 92 ? -19.873 -2.987 1.523 1.00 83.88 92 ILE A C 1
ATOM 716 O O . ILE A 1 92 ? -20.171 -2.177 2.417 1.00 83.88 92 ILE A O 1
ATOM 720 N N . ALA A 1 93 ? -20.284 -2.810 0.264 1.00 80.75 93 ALA A N 1
ATOM 721 C CA . ALA A 1 93 ? -21.214 -1.763 -0.147 1.00 80.75 93 ALA A CA 1
ATOM 722 C C . ALA A 1 93 ? -22.668 -2.099 0.228 1.00 80.75 93 ALA A C 1
ATOM 724 O O . ALA A 1 93 ? -23.412 -1.199 0.629 1.00 80.75 93 ALA A O 1
ATOM 725 N N . GLY A 1 94 ? -23.060 -3.373 0.133 1.00 75.25 94 GLY A N 1
ATOM 726 C CA . GLY A 1 94 ? -24.381 -3.875 0.513 1.00 75.25 94 GLY A CA 1
ATOM 727 C C . GLY A 1 94 ? -24.704 -3.665 1.994 1.00 75.25 94 GLY A C 1
ATOM 728 O O . GLY A 1 94 ? -25.820 -3.267 2.320 1.00 75.25 94 GLY A O 1
ATOM 729 N N . GLU A 1 95 ? -23.715 -3.802 2.881 1.00 67.69 95 GLU A N 1
ATOM 730 C CA . GLU A 1 95 ? -23.867 -3.565 4.328 1.00 67.69 95 GLU A CA 1
ATOM 731 C C . GLU A 1 95 ? -24.228 -2.114 4.702 1.00 67.69 95 GLU A C 1
ATOM 733 O O . GLU A 1 95 ? -24.698 -1.868 5.808 1.00 67.69 95 GLU A O 1
ATOM 738 N N . ARG A 1 96 ? -24.044 -1.128 3.808 1.00 59.44 96 ARG A N 1
ATOM 739 C CA . ARG A 1 96 ? -24.459 0.269 4.065 1.00 59.44 96 ARG A CA 1
ATOM 740 C C . ARG A 1 96 ? -25.937 0.544 3.751 1.00 59.44 96 ARG A C 1
ATOM 742 O O . ARG A 1 96 ? -26.377 1.673 3.949 1.00 59.44 96 ARG A O 1
ATOM 749 N N . ARG A 1 97 ? -26.674 -0.416 3.178 1.00 53.97 97 ARG A N 1
ATOM 750 C CA . ARG A 1 97 ? -28.031 -0.204 2.629 1.00 53.97 97 ARG A CA 1
ATOM 751 C C . ARG A 1 97 ? -29.183 -0.673 3.529 1.00 53.97 97 ARG A C 1
ATOM 753 O O . ARG A 1 97 ? -30.313 -0.707 3.048 1.00 53.97 97 ARG A O 1
ATOM 760 N N . ILE A 1 98 ? -28.923 -1.003 4.793 1.00 45.41 98 ILE A N 1
ATOM 761 C CA . ILE A 1 98 ? -29.933 -1.454 5.769 1.00 45.41 98 ILE A CA 1
ATOM 762 C C . ILE A 1 98 ? -30.073 -0.461 6.915 1.00 45.41 98 ILE A C 1
ATOM 764 O O . ILE A 1 98 ? -29.025 0.051 7.367 1.00 45.41 98 ILE A O 1
#

Secondary structure (DSSP, 8-state):
-HHHHHHHHHHHHHHHHHHHHHHHHHHHHHHHTT-HHHHHHHHHHHHHH-TT-HHHHHHHHHHHHHTT-HHHHHHHHHHHTT--HHHHHHHHHHTT--

Radius of gyration: 16.58 Å; chains: 1; bounding box: 46×23×48 Å

Sequence (98 aa):
MKNLLVIALILTSYALRAQTEDLMNQADNEFSKGQYENCILTYGQVIEADPGNLNAHIQRGLAYSITGKYKEAIVDFSMVLGNRPELVQSEIAGERRI

Foldseek 3Di:
DVVVVVVVVVVVVVVLVVVLVVLVVVLVVCVVVVVLVVSLVSLVVSCVSPVLPLVSLQSNLVSCVVVVVNLSSVLSVCSNVVHDSVVSNVVVVVVVVD